Protein AF-A0A843SKP0-F1 (afdb_monomer_lite)

Secondary structure (DSSP, 8-state):
---PPPPPP------HHHHHHHHHHHHHHHHHHHHHHHHHHHHHTT----HHHHHHHHHHHHHHHHHTHHHHHHHHHHS---TT-HHHHHHHHHHHHHHHHHHHHHHHHHHHHHT-

Sequence (116 aa):
MATERPGAPTAVHSSSWSLWSAVAGVVVTLSLIDAGQTHLGRAIQGRGISLGDALLVGFSLWLPLGGLVWPTLWLVRRVRFDRNRWQALAIHVFAAACFACILLLSASILRVGVGL

Radius of gyration: 21.38 Å; chains: 1; bounding box: 78×23×47 Å

Structure (mmCIF, N/CA/C/O backbone):
data_AF-A0A843SKP0-F1
#
_entry.id   AF-A0A843SKP0-F1
#
loop_
_atom_site.group_PDB
_atom_site.id
_atom_site.type_symbol
_atom_site.label_atom_id
_atom_site.label_alt_id
_atom_site.label_comp_id
_atom_site.label_asym_id
_atom_site.label_entity_id
_atom_site.label_seq_id
_atom_site.pdbx_PDB_ins_code
_atom_site.Cartn_x
_atom_site.Cartn_y
_atom_site.Cartn_z
_atom_site.occupancy
_atom_site.B_iso_or_equiv
_atom_site.auth_seq_id
_atom_site.auth_comp_id
_atom_site.auth_asym_id
_atom_site.auth_atom_id
_atom_site.pdbx_PDB_model_num
ATOM 1 N N . MET A 1 1 ? -56.967 2.223 20.549 1.00 62.47 1 MET A N 1
ATOM 2 C CA . MET A 1 1 ? -55.866 3.010 19.952 1.00 62.47 1 MET A CA 1
ATOM 3 C C . MET A 1 1 ? -54.597 2.181 20.066 1.00 62.47 1 MET A C 1
ATOM 5 O O . MET A 1 1 ? -54.090 2.032 21.169 1.00 62.47 1 MET A O 1
ATOM 9 N N . ALA A 1 2 ? -54.173 1.540 18.975 1.00 55.59 2 ALA A N 1
ATOM 10 C CA . ALA A 1 2 ? -52.966 0.716 18.928 1.00 55.59 2 ALA A CA 1
ATOM 11 C C . ALA A 1 2 ? -51.791 1.584 18.461 1.00 55.59 2 ALA A C 1
ATOM 13 O O . ALA A 1 2 ? -51.889 2.259 17.441 1.00 55.59 2 ALA A O 1
ATOM 14 N N . THR A 1 3 ? -50.716 1.613 19.240 1.00 70.56 3 THR A N 1
ATOM 15 C CA . THR A 1 3 ? -49.488 2.349 18.941 1.00 70.56 3 THR A CA 1
ATOM 16 C C . THR A 1 3 ? -48.578 1.465 18.090 1.00 70.56 3 THR A C 1
ATOM 18 O O . THR A 1 3 ? -47.950 0.534 18.593 1.00 70.56 3 THR A O 1
ATOM 21 N N . GLU A 1 4 ? -48.520 1.727 16.784 1.00 64.31 4 GLU A N 1
ATOM 22 C CA . GLU A 1 4 ? -47.534 1.101 15.900 1.00 64.31 4 GLU A CA 1
ATOM 23 C C . GLU A 1 4 ? -46.123 1.490 16.363 1.00 64.31 4 GLU A C 1
ATOM 25 O O . GLU A 1 4 ? -45.769 2.66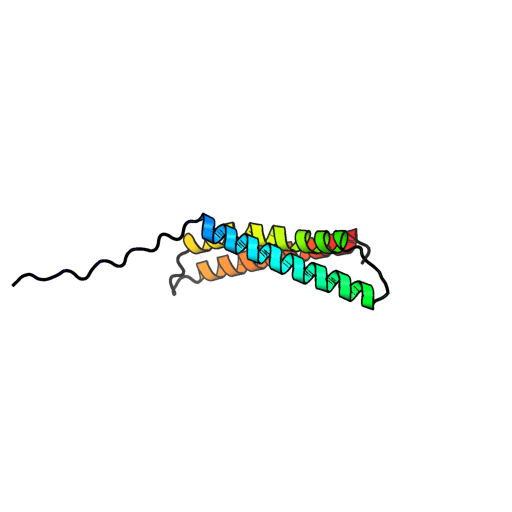9 16.427 1.00 64.31 4 GLU A O 1
ATOM 30 N N . ARG A 1 5 ? -45.310 0.496 16.741 1.00 71.81 5 ARG A N 1
ATOM 31 C CA . ARG A 1 5 ? -43.892 0.721 17.031 1.00 71.81 5 ARG A CA 1
ATOM 32 C C . ARG A 1 5 ? -43.160 0.934 15.701 1.00 71.81 5 ARG A C 1
ATOM 34 O O . ARG A 1 5 ? -43.232 0.043 14.855 1.00 71.81 5 ARG A O 1
ATOM 41 N N . PRO A 1 6 ? -42.441 2.055 15.512 1.00 69.94 6 PRO A N 1
ATOM 42 C CA . PRO A 1 6 ? -41.667 2.290 14.300 1.00 69.94 6 PRO A CA 1
ATOM 43 C C . PRO A 1 6 ? -40.659 1.154 14.097 1.00 69.94 6 PRO A C 1
ATOM 45 O O . PRO A 1 6 ? -39.951 0.765 15.031 1.00 69.94 6 PRO A O 1
ATOM 48 N N . GLY A 1 7 ? -40.655 0.599 12.882 1.00 70.06 7 GLY A N 1
ATOM 49 C CA . GLY A 1 7 ? -39.834 -0.541 12.489 1.00 70.06 7 GLY A CA 1
ATOM 50 C C . GLY A 1 7 ? -38.370 -0.313 12.845 1.00 70.06 7 GLY A C 1
ATOM 51 O O . GLY A 1 7 ? -37.772 0.691 12.456 1.00 70.06 7 GLY A O 1
ATOM 52 N N . ALA A 1 8 ? -37.807 -1.238 13.622 1.00 71.00 8 ALA A N 1
ATOM 53 C CA . ALA A 1 8 ? -36.405 -1.192 13.994 1.00 71.00 8 ALA A CA 1
ATOM 54 C C . ALA A 1 8 ? -35.548 -1.177 12.715 1.00 71.00 8 ALA A C 1
ATOM 56 O O . ALA A 1 8 ? -35.790 -2.002 11.828 1.00 71.00 8 ALA A O 1
ATOM 57 N N . PRO A 1 9 ? -34.566 -0.264 12.596 1.00 67.25 9 PRO A N 1
ATOM 58 C CA . PRO A 1 9 ? -33.688 -0.230 11.438 1.00 67.25 9 PRO A CA 1
ATOM 59 C C . PRO A 1 9 ? -33.015 -1.594 11.309 1.00 67.25 9 PRO A C 1
ATOM 61 O O . PRO A 1 9 ? -32.341 -2.058 12.231 1.00 67.25 9 PRO A O 1
ATOM 64 N N . THR A 1 10 ? -33.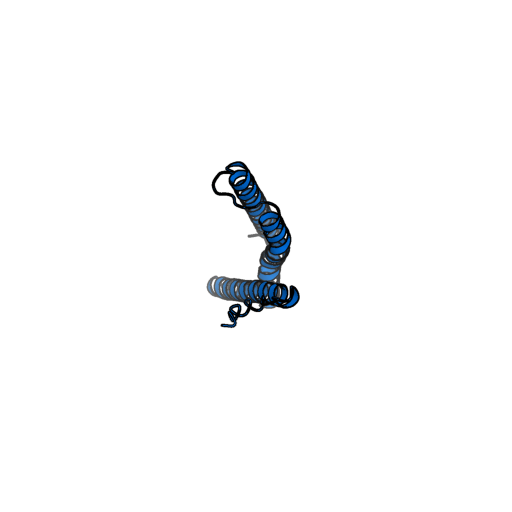231 -2.253 10.172 1.00 65.19 10 THR A N 1
ATOM 65 C CA . THR A 1 10 ? -32.560 -3.505 9.834 1.00 65.19 10 THR A CA 1
ATOM 66 C C . THR A 1 10 ? -31.067 -3.228 9.823 1.00 65.19 10 THR A C 1
ATOM 68 O O . THR A 1 10 ? -30.562 -2.554 8.923 1.00 65.19 10 THR A O 1
ATOM 71 N N . ALA A 1 11 ? -30.369 -3.686 10.861 1.00 59.03 11 ALA A N 1
ATOM 72 C CA . ALA A 1 11 ? -28.928 -3.566 10.946 1.00 59.03 11 ALA A CA 1
ATOM 73 C C . ALA A 1 11 ? -28.331 -4.248 9.711 1.00 59.03 11 ALA A C 1
ATOM 75 O O . ALA A 1 11 ? -28.433 -5.465 9.549 1.00 59.03 11 ALA A O 1
ATOM 76 N N . VAL A 1 12 ? -27.753 -3.454 8.809 1.00 62.25 12 VAL A N 1
ATOM 77 C CA . VAL A 1 12 ? -27.034 -3.972 7.649 1.00 62.25 12 VAL A CA 1
ATOM 78 C C . VAL A 1 12 ? -25.809 -4.692 8.196 1.00 62.25 12 VAL A C 1
ATOM 80 O O . VAL A 1 12 ? -24.814 -4.071 8.569 1.00 62.25 12 VAL A O 1
ATOM 83 N N . HIS A 1 13 ? -25.897 -6.015 8.303 1.00 59.47 13 HIS A N 1
ATOM 84 C CA . HIS A 1 13 ? -24.755 -6.859 8.609 1.00 59.47 13 HIS A CA 1
ATOM 85 C C . HIS A 1 13 ? -23.792 -6.796 7.422 1.00 59.47 13 HIS A C 1
ATOM 87 O O . HIS A 1 13 ? -23.882 -7.596 6.493 1.00 59.47 13 HIS A O 1
ATOM 93 N N . SER A 1 14 ? -22.865 -5.831 7.425 1.00 64.44 14 SER A N 1
ATOM 94 C CA . SER A 1 14 ? -21.753 -5.862 6.479 1.00 64.44 14 SER A CA 1
ATOM 95 C C . SER A 1 14 ? -20.950 -7.126 6.773 1.00 64.44 14 SER A C 1
ATOM 97 O O . SER A 1 14 ? -20.370 -7.253 7.858 1.00 64.44 14 SER A O 1
ATOM 99 N N . SER A 1 15 ? -20.941 -8.080 5.844 1.00 79.69 15 SER A N 1
ATOM 100 C CA . SER A 1 15 ? -20.138 -9.284 6.017 1.00 79.69 15 SER A CA 1
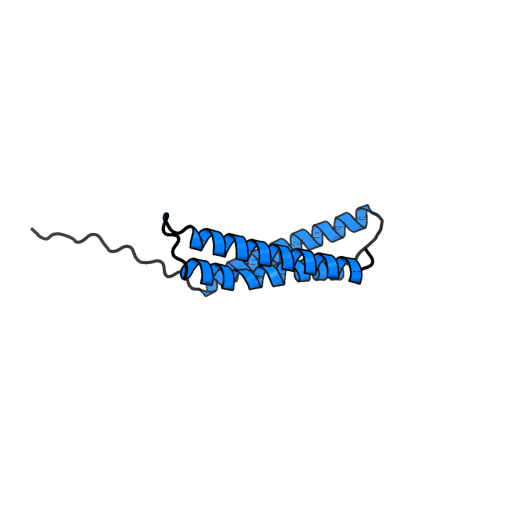ATOM 101 C C . SER A 1 15 ? -18.668 -8.871 6.096 1.00 79.69 15 SER A C 1
ATOM 103 O O . SER A 1 15 ? -18.192 -8.060 5.298 1.00 79.69 15 SER A O 1
ATOM 105 N N . SER A 1 16 ? -17.928 -9.417 7.063 1.00 78.88 16 SER A N 1
ATOM 106 C CA . SER A 1 16 ? -16.484 -9.169 7.190 1.00 78.88 16 SER A CA 1
ATOM 107 C C . SER A 1 16 ? -15.748 -9.432 5.871 1.00 78.88 16 SER A C 1
ATOM 109 O O . SER A 1 16 ? -14.756 -8.775 5.579 1.00 78.88 16 SER A O 1
ATOM 111 N N . TRP A 1 17 ? -16.275 -10.342 5.046 1.00 79.38 17 TRP A N 1
ATOM 112 C CA . TRP A 1 17 ? -15.770 -10.647 3.712 1.00 79.38 17 TRP A CA 1
ATOM 113 C C . TRP A 1 17 ? -15.780 -9.439 2.766 1.00 79.38 17 TRP A C 1
ATOM 115 O O . TRP A 1 17 ? -14.778 -9.181 2.108 1.00 79.38 17 TRP A O 1
ATOM 125 N N . SER A 1 18 ? -16.862 -8.650 2.757 1.00 83.94 18 SER A N 1
ATOM 126 C CA . SER A 1 18 ? -16.973 -7.450 1.916 1.00 83.94 18 SER A CA 1
ATOM 127 C C . SER A 1 18 ? -15.952 -6.374 2.289 1.00 83.94 18 SER A C 1
ATOM 129 O O . SER A 1 18 ? -15.461 -5.653 1.420 1.00 83.94 18 SER A O 1
ATOM 131 N N . LEU A 1 19 ? -15.631 -6.249 3.581 1.00 81.38 19 LEU A N 1
ATOM 132 C CA . LEU A 1 19 ? -14.608 -5.317 4.051 1.00 81.38 19 LEU A CA 1
ATOM 133 C C . LEU A 1 19 ? -13.222 -5.760 3.578 1.00 81.38 19 LEU A C 1
ATOM 135 O O . LEU A 1 19 ? -12.450 -4.952 3.070 1.00 81.38 19 LEU A O 1
ATOM 139 N N . TRP A 1 20 ? -12.919 -7.051 3.703 1.00 81.19 20 TRP A N 1
ATOM 140 C CA . TRP A 1 20 ? -11.634 -7.600 3.281 1.00 81.19 20 TRP A CA 1
ATOM 141 C C . TRP A 1 20 ? -11.422 -7.534 1.772 1.00 81.19 20 TRP A C 1
ATOM 143 O O . TRP A 1 20 ? -10.326 -7.185 1.340 1.00 81.19 20 TRP A O 1
ATOM 153 N N . SER A 1 21 ? -12.460 -7.779 0.966 1.00 83.88 21 SER A N 1
ATOM 154 C CA . SER A 1 21 ? -12.375 -7.598 -0.486 1.00 83.88 21 SER A CA 1
ATOM 155 C C . SER A 1 21 ? -12.130 -6.140 -0.870 1.00 83.88 21 SER A C 1
ATOM 157 O O . SER A 1 21 ? -11.363 -5.878 -1.792 1.00 83.88 21 SER A O 1
ATOM 159 N N . ALA A 1 22 ? -12.724 -5.186 -0.143 1.00 80.25 22 ALA A N 1
ATOM 160 C CA . ALA A 1 22 ? -12.473 -3.765 -0.369 1.00 80.25 22 ALA A CA 1
ATOM 161 C C . ALA A 1 22 ? -11.021 -3.391 -0.037 1.00 80.25 22 ALA A C 1
ATOM 163 O O . ALA A 1 22 ? -10.356 -2.741 -0.840 1.00 80.25 22 ALA A O 1
ATOM 164 N N . VAL A 1 23 ? -10.500 -3.855 1.104 1.00 83.88 23 VAL A N 1
ATOM 165 C CA . VAL A 1 23 ? -9.100 -3.626 1.499 1.00 83.88 23 VAL A CA 1
ATOM 166 C C . VAL A 1 23 ? -8.138 -4.232 0.479 1.00 83.88 23 VAL A C 1
ATOM 168 O O . VAL A 1 23 ? -7.232 -3.544 0.016 1.00 83.88 23 VAL A O 1
ATOM 171 N N . ALA A 1 24 ? -8.357 -5.488 0.081 1.00 84.12 24 ALA A N 1
ATOM 172 C CA . ALA A 1 24 ? -7.538 -6.150 -0.929 1.00 84.12 24 ALA A CA 1
ATOM 173 C C . ALA A 1 24 ? -7.576 -5.400 -2.270 1.00 84.12 24 ALA A C 1
ATOM 175 O O . ALA A 1 24 ? -6.529 -5.154 -2.864 1.00 84.12 24 ALA A O 1
ATOM 176 N N . GLY A 1 25 ? -8.762 -4.970 -2.712 1.00 85.94 25 GLY A N 1
ATOM 177 C CA . GLY 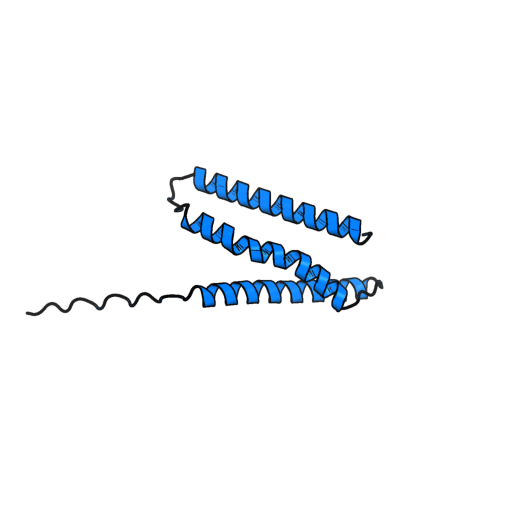A 1 25 ? -8.928 -4.185 -3.934 1.00 85.94 25 GLY A CA 1
ATOM 178 C C . GLY A 1 25 ? -8.156 -2.866 -3.900 1.00 85.94 25 GLY A C 1
ATOM 179 O O . GLY A 1 25 ? -7.468 -2.534 -4.865 1.00 85.94 25 GLY A O 1
ATOM 180 N N . VAL A 1 26 ? -8.203 -2.141 -2.778 1.00 83.69 26 VAL A N 1
ATOM 181 C CA . VAL A 1 26 ? -7.444 -0.894 -2.593 1.00 83.69 26 VAL A CA 1
ATOM 182 C C . VAL A 1 26 ? -5.941 -1.156 -2.645 1.00 83.69 26 VAL A C 1
ATOM 184 O O . VAL A 1 26 ? -5.236 -0.483 -3.392 1.00 83.69 26 VAL A O 1
ATOM 187 N N . VAL A 1 27 ? -5.450 -2.157 -1.911 1.00 85.31 27 VAL A N 1
ATOM 188 C CA . VAL A 1 27 ? -4.021 -2.512 -1.880 1.00 85.31 27 VAL A CA 1
ATOM 189 C C . VAL A 1 27 ? -3.516 -2.877 -3.274 1.00 85.31 27 VAL A C 1
ATOM 191 O O . VAL A 1 27 ? -2.485 -2.365 -3.705 1.00 85.31 27 VAL A O 1
ATOM 194 N N . VAL A 1 28 ? -4.254 -3.710 -4.012 1.00 86.44 28 VAL A N 1
ATOM 195 C CA . VAL A 1 28 ? -3.887 -4.106 -5.380 1.00 86.44 28 VAL A CA 1
ATOM 196 C C . VAL A 1 28 ? -3.891 -2.901 -6.318 1.00 86.44 28 VAL A C 1
ATOM 198 O O . VAL A 1 28 ? -2.948 -2.723 -7.083 1.00 86.44 28 VAL A O 1
ATOM 201 N N . THR A 1 29 ? -4.909 -2.043 -6.236 1.00 86.88 29 THR A N 1
ATOM 202 C CA . THR A 1 29 ? -5.014 -0.852 -7.092 1.00 86.88 29 THR A CA 1
ATOM 203 C C . THR A 1 29 ? -3.849 0.108 -6.856 1.00 86.88 29 THR A C 1
ATOM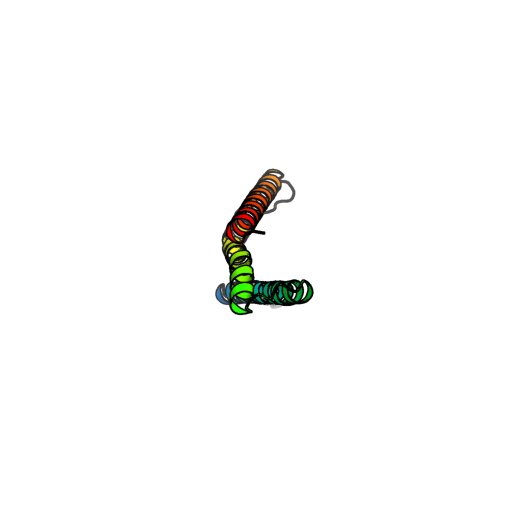 205 O O . THR A 1 29 ? -3.223 0.558 -7.812 1.00 86.88 29 THR A O 1
ATOM 208 N N . LEU A 1 30 ? -3.512 0.379 -5.592 1.00 84.94 30 LEU A N 1
ATOM 209 C CA . LEU A 1 30 ? -2.371 1.226 -5.240 1.00 84.94 30 LEU A CA 1
ATOM 210 C C . LEU A 1 30 ? -1.044 0.602 -5.689 1.00 84.94 30 LEU A C 1
ATOM 212 O O . LEU A 1 30 ? -0.211 1.308 -6.251 1.00 84.94 30 LEU A O 1
ATOM 216 N N . SER A 1 31 ? -0.894 -0.720 -5.549 1.00 84.56 31 SER A N 1
ATOM 217 C CA . SER A 1 31 ? 0.282 -1.453 -6.045 1.00 84.56 31 SER A CA 1
ATOM 218 C C . SER A 1 31 ? 0.467 -1.299 -7.554 1.00 84.56 31 SER A C 1
ATOM 220 O O . SER A 1 31 ? 1.582 -1.079 -8.019 1.00 84.56 31 SER A O 1
ATOM 222 N N . LEU A 1 32 ? -0.622 -1.397 -8.324 1.00 89.38 32 LEU A N 1
ATOM 223 C CA . LEU A 1 32 ? -0.594 -1.255 -9.781 1.00 89.38 32 LEU A CA 1
ATOM 224 C C . LEU A 1 32 ? -0.261 0.175 -10.216 1.00 89.38 32 LEU A C 1
ATOM 226 O O . LEU A 1 32 ? 0.532 0.357 -11.140 1.00 89.38 32 LEU A O 1
ATOM 230 N N . ILE A 1 33 ? -0.844 1.181 -9.555 1.00 89.31 33 ILE A N 1
ATOM 231 C CA . ILE A 1 33 ? -0.555 2.595 -9.834 1.00 89.31 33 ILE A CA 1
ATOM 232 C C . ILE A 1 33 ? 0.928 2.883 -9.584 1.00 89.31 33 ILE A C 1
ATOM 234 O O . ILE A 1 33 ? 1.598 3.441 -10.451 1.00 89.31 33 ILE A O 1
ATOM 238 N N . ASP A 1 34 ? 1.446 2.457 -8.434 1.00 90.00 34 ASP A N 1
ATOM 239 C CA . ASP A 1 34 ? 2.832 2.684 -8.026 1.00 90.00 34 ASP A CA 1
ATOM 240 C C . ASP A 1 34 ? 3.838 1.959 -8.939 1.00 90.00 34 ASP A C 1
ATOM 242 O O . ASP A 1 34 ? 4.822 2.542 -9.404 1.00 90.00 34 ASP A O 1
ATOM 246 N N . ALA A 1 35 ? 3.543 0.709 -9.309 1.00 90.56 35 ALA A N 1
ATOM 247 C CA . ALA A 1 35 ? 4.323 -0.038 -10.292 1.00 90.56 35 ALA A CA 1
ATOM 248 C C . ALA A 1 35 ? 4.329 0.648 -11.667 1.00 90.56 35 ALA A C 1
ATOM 250 O O . ALA A 1 35 ? 5.380 0.762 -12.300 1.00 90.56 35 ALA A O 1
ATOM 251 N N . GLY A 1 36 ? 3.174 1.148 -12.121 1.00 91.44 36 GLY A N 1
ATOM 252 C CA . GLY A 1 36 ? 3.054 1.891 -13.375 1.00 91.44 36 GLY A CA 1
ATOM 253 C C . GLY A 1 36 ? 3.875 3.182 -13.367 1.00 91.44 36 GLY A C 1
ATOM 254 O O . GLY A 1 36 ? 4.627 3.442 -14.308 1.00 91.44 36 GLY A O 1
ATOM 255 N N . GLN A 1 37 ? 3.796 3.958 -12.283 1.00 91.69 37 GLN A N 1
ATOM 256 C CA . GLN A 1 37 ? 4.598 5.170 -12.096 1.00 91.69 37 GLN A CA 1
ATOM 257 C C . GLN A 1 37 ? 6.097 4.860 -12.066 1.00 91.69 37 GLN A C 1
ATOM 259 O O . GLN A 1 37 ? 6.880 5.554 -12.715 1.00 91.69 37 GLN A O 1
ATOM 264 N N . THR A 1 38 ? 6.494 3.790 -11.377 1.00 90.25 38 THR A N 1
ATOM 265 C CA . THR A 1 38 ? 7.888 3.336 -11.308 1.00 90.25 38 THR A CA 1
ATOM 266 C C . THR A 1 38 ? 8.405 2.922 -12.682 1.00 90.25 38 THR A C 1
ATOM 268 O O . THR A 1 38 ? 9.479 3.363 -13.089 1.00 90.25 38 THR A O 1
ATOM 271 N N . HIS A 1 39 ? 7.639 2.118 -13.424 1.00 93.31 39 HIS A N 1
ATOM 272 C CA . HIS A 1 39 ? 8.017 1.659 -14.758 1.00 93.31 39 HIS A CA 1
ATOM 273 C C . HIS A 1 39 ? 8.190 2.832 -15.734 1.00 93.31 39 HIS A C 1
ATOM 275 O O . HIS A 1 39 ? 9.234 2.953 -16.380 1.00 93.31 39 HIS A O 1
ATOM 281 N N . LEU A 1 40 ? 7.214 3.746 -15.783 1.00 93.00 40 LEU A N 1
ATOM 282 C CA . LEU A 1 40 ? 7.268 4.929 -16.646 1.00 93.00 40 LEU A CA 1
ATOM 283 C C . LEU A 1 40 ? 8.381 5.900 -16.231 1.00 93.00 40 LEU A C 1
ATOM 285 O O . LEU A 1 40 ? 9.140 6.364 -17.079 1.00 93.00 40 LEU A O 1
ATOM 289 N N . GLY A 1 41 ? 8.530 6.177 -14.933 1.00 91.62 41 GLY A N 1
ATOM 290 C CA . GLY A 1 41 ? 9.561 7.082 -14.421 1.00 91.62 41 GLY A CA 1
ATOM 291 C C . GLY A 1 41 ? 10.978 6.594 -14.730 1.00 91.62 41 GLY A C 1
ATOM 292 O O . GLY A 1 41 ? 11.847 7.380 -15.103 1.00 91.62 41 GLY A O 1
ATOM 293 N N . ARG A 1 42 ? 11.200 5.281 -14.647 1.00 91.19 42 ARG A N 1
ATOM 294 C CA . ARG A 1 42 ? 12.466 4.627 -14.998 1.00 91.19 42 ARG A CA 1
ATOM 295 C C . ARG A 1 42 ? 12.746 4.657 -16.502 1.00 91.19 42 ARG A C 1
ATOM 297 O O . ARG A 1 42 ? 13.867 4.980 -16.900 1.00 91.19 42 ARG A O 1
ATOM 304 N N . ALA A 1 43 ? 11.725 4.426 -17.327 1.00 92.31 43 ALA A N 1
ATOM 305 C CA . ALA A 1 43 ? 11.832 4.552 -18.780 1.00 92.31 43 ALA A CA 1
ATOM 306 C C . ALA A 1 43 ? 12.235 5.976 -19.209 1.00 92.31 43 ALA A C 1
ATOM 308 O O . ALA A 1 43 ? 13.141 6.133 -20.025 1.00 92.31 43 ALA A O 1
ATOM 309 N N . ILE A 1 44 ? 11.643 7.011 -18.599 1.00 94.56 44 ILE A N 1
ATOM 310 C CA . ILE A 1 44 ? 11.980 8.423 -18.867 1.00 94.56 44 ILE A CA 1
ATOM 311 C C . ILE A 1 44 ? 13.440 8.742 -18.500 1.00 94.56 44 ILE A C 1
ATOM 313 O O . ILE A 1 44 ? 14.086 9.548 -19.163 1.00 94.56 44 ILE A O 1
ATOM 317 N N . GLN A 1 45 ? 13.995 8.084 -17.480 1.00 94.50 45 GLN A N 1
ATOM 318 C CA . GLN A 1 45 ? 15.393 8.247 -17.055 1.00 94.50 45 GLN A CA 1
ATOM 319 C C . GLN A 1 45 ? 16.400 7.452 -17.908 1.00 94.50 45 GLN A C 1
ATOM 321 O O . GLN A 1 45 ? 17.584 7.407 -17.570 1.00 94.50 45 GLN A O 1
ATOM 326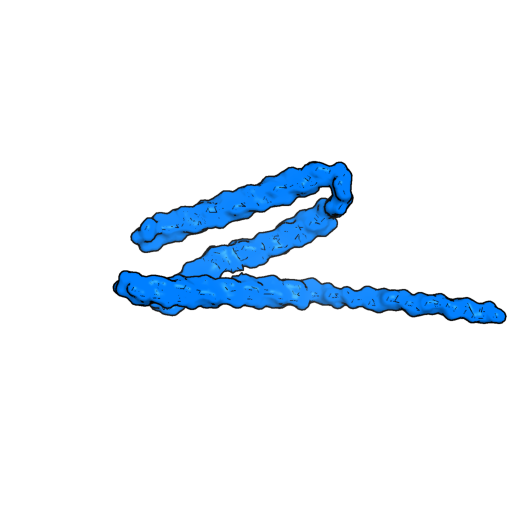 N N . GLY A 1 46 ? 15.953 6.770 -18.968 1.00 95.25 46 GLY A N 1
ATOM 327 C CA . GLY A 1 46 ? 16.800 5.895 -19.784 1.00 95.25 46 GLY A CA 1
ATOM 328 C C . GLY A 1 46 ? 17.249 4.617 -19.064 1.00 95.25 46 GLY A C 1
ATOM 329 O O . GLY A 1 46 ? 18.132 3.912 -19.548 1.00 95.25 46 GLY A O 1
ATOM 330 N N . ARG A 1 47 ? 16.657 4.300 -17.905 1.00 90.69 47 ARG A N 1
ATOM 331 C CA . ARG A 1 47 ? 16.946 3.095 -17.118 1.00 90.69 47 ARG A CA 1
ATOM 332 C C . ARG A 1 47 ? 15.741 2.171 -17.194 1.00 90.69 47 ARG A C 1
ATOM 334 O O . ARG A 1 47 ? 14.885 2.227 -16.325 1.00 90.69 47 ARG A O 1
ATOM 341 N N . GLY A 1 48 ? 15.643 1.351 -18.236 1.00 90.25 48 GLY A N 1
ATOM 342 C CA . GLY A 1 48 ? 14.531 0.406 -18.372 1.00 90.25 48 GLY A CA 1
ATOM 343 C C . GLY A 1 48 ? 14.435 -0.545 -17.173 1.00 90.25 48 GLY A C 1
ATOM 344 O O . GLY A 1 48 ? 15.442 -1.094 -16.733 1.00 90.25 48 GLY A O 1
ATOM 345 N N . ILE A 1 49 ? 13.224 -0.742 -16.655 1.00 93.00 49 ILE A N 1
ATOM 346 C CA . ILE A 1 49 ? 12.892 -1.774 -15.665 1.00 93.00 49 ILE A CA 1
ATOM 347 C C . ILE A 1 49 ? 11.806 -2.662 -16.265 1.00 93.00 49 ILE A C 1
ATOM 349 O O . ILE A 1 49 ? 10.904 -2.151 -16.934 1.00 93.00 49 ILE A O 1
ATOM 353 N N . SER A 1 50 ? 11.872 -3.978 -16.059 1.00 95.25 50 SER A N 1
ATOM 354 C CA . SER A 1 50 ? 10.792 -4.851 -16.518 1.00 95.25 50 SER A CA 1
ATOM 355 C C . SER A 1 50 ? 9.497 -4.521 -15.761 1.00 95.25 50 SER A C 1
ATOM 357 O O . SER A 1 50 ? 9.526 -4.101 -14.601 1.00 95.25 50 SER A O 1
ATOM 359 N N . LEU A 1 51 ? 8.338 -4.690 -16.404 1.00 91.50 51 LEU A N 1
ATOM 360 C CA . LEU A 1 51 ? 7.052 -4.478 -15.729 1.00 91.50 51 LEU A CA 1
ATOM 361 C C . LEU A 1 51 ? 6.888 -5.433 -14.534 1.00 91.50 51 LEU A C 1
ATOM 363 O O . LEU A 1 51 ? 6.333 -5.041 -13.514 1.00 91.50 51 LEU A O 1
ATOM 367 N N . GLY A 1 52 ? 7.413 -6.660 -14.643 1.00 92.50 52 GLY A N 1
ATOM 368 C CA . GLY A 1 52 ? 7.410 -7.641 -13.558 1.00 92.50 52 GLY A CA 1
ATOM 369 C C . GLY A 1 52 ? 8.166 -7.152 -12.322 1.00 92.50 52 GLY A C 1
ATOM 370 O O . GLY A 1 52 ? 7.625 -7.214 -11.222 1.00 92.50 52 GLY A O 1
ATOM 371 N N . ASP A 1 53 ? 9.361 -6.586 -12.502 1.00 92.06 53 ASP A N 1
ATOM 372 C CA . ASP A 1 53 ? 10.149 -6.040 -11.390 1.00 92.06 53 ASP A CA 1
ATOM 373 C C . ASP A 1 53 ? 9.479 -4.807 -10.778 1.00 92.06 53 ASP A C 1
ATOM 375 O O . ASP A 1 53 ? 9.438 -4.663 -9.559 1.00 92.06 53 ASP A O 1
ATOM 379 N N . ALA A 1 54 ? 8.897 -3.932 -11.606 1.00 90.75 54 ALA A N 1
ATOM 380 C CA . ALA A 1 54 ? 8.153 -2.771 -11.120 1.00 90.75 54 ALA A CA 1
ATOM 381 C C . ALA A 1 54 ? 6.911 -3.181 -10.305 1.00 90.75 54 ALA A C 1
ATOM 383 O O . ALA A 1 54 ? 6.640 -2.591 -9.259 1.00 90.75 54 ALA A O 1
ATOM 384 N N . LEU A 1 55 ? 6.191 -4.222 -10.743 1.00 90.56 55 LEU A N 1
ATOM 385 C CA . LEU A 1 55 ? 5.090 -4.818 -9.982 1.00 90.56 55 LEU A CA 1
ATOM 386 C C . LEU A 1 55 ? 5.583 -5.400 -8.662 1.00 90.56 55 LEU A C 1
ATOM 388 O O . LEU A 1 55 ? 4.954 -5.179 -7.633 1.00 90.56 55 LEU A O 1
ATOM 392 N N . LEU A 1 56 ? 6.710 -6.111 -8.672 1.00 90.19 56 LEU A N 1
ATOM 393 C CA . LEU A 1 56 ? 7.280 -6.718 -7.474 1.00 90.19 56 LEU A CA 1
ATOM 394 C C . LEU A 1 56 ? 7.689 -5.650 -6.448 1.00 90.19 56 LEU A C 1
ATOM 396 O O . LEU A 1 56 ? 7.382 -5.796 -5.265 1.00 90.19 56 LEU A O 1
ATOM 400 N N . VAL A 1 57 ? 8.275 -4.539 -6.906 1.00 86.62 57 VAL A N 1
ATOM 401 C CA . VAL A 1 57 ? 8.566 -3.358 -6.079 1.00 86.62 57 VAL A CA 1
ATOM 402 C C . VAL A 1 57 ? 7.280 -2.776 -5.489 1.00 86.62 57 VAL A C 1
ATOM 404 O O . VAL A 1 57 ? 7.188 -2.659 -4.267 1.00 86.62 57 VAL A O 1
ATOM 407 N N . GLY A 1 58 ? 6.265 -2.496 -6.313 1.00 85.00 58 GLY A N 1
ATOM 408 C CA . GLY A 1 58 ? 4.984 -1.964 -5.836 1.00 85.00 58 GLY A CA 1
ATOM 409 C C . GLY A 1 58 ? 4.323 -2.890 -4.809 1.00 85.00 58 GLY A C 1
ATOM 410 O O . GLY A 1 58 ? 4.041 -2.492 -3.680 1.00 85.00 58 GLY A O 1
ATOM 411 N N . PHE A 1 59 ? 4.152 -4.172 -5.135 1.00 85.75 59 PHE A N 1
ATOM 412 C CA . PHE A 1 59 ? 3.558 -5.143 -4.215 1.00 85.75 59 PHE A CA 1
ATOM 413 C C . PHE A 1 59 ? 4.343 -5.279 -2.908 1.00 85.75 59 PHE A C 1
ATOM 415 O O . PHE A 1 59 ? 3.724 -5.365 -1.849 1.00 85.75 59 PHE A O 1
ATOM 422 N N . SER A 1 60 ? 5.680 -5.254 -2.952 1.00 82.75 60 SER A N 1
ATOM 423 C CA . SER A 1 60 ? 6.514 -5.360 -1.747 1.00 82.75 60 SER A CA 1
ATOM 424 C C . SER A 1 60 ? 6.293 -4.216 -0.752 1.00 82.75 60 SER A C 1
ATOM 426 O O . SER A 1 60 ? 6.445 -4.421 0.451 1.00 82.75 60 SER A O 1
ATOM 428 N N . LEU A 1 61 ? 5.874 -3.040 -1.232 1.00 81.75 61 LEU A N 1
ATOM 429 C CA . LEU A 1 61 ? 5.561 -1.880 -0.401 1.00 81.75 61 LEU A CA 1
ATOM 430 C C . LEU A 1 61 ? 4.130 -1.935 0.155 1.00 81.75 61 LEU A C 1
ATOM 432 O O . LEU A 1 61 ? 3.900 -1.688 1.342 1.00 81.75 61 LEU A O 1
ATOM 436 N N . TRP A 1 62 ? 3.158 -2.271 -0.695 1.00 83.19 62 TRP A N 1
ATOM 437 C CA . TRP A 1 62 ? 1.735 -2.153 -0.367 1.00 83.19 62 TRP A CA 1
ATOM 438 C C . TRP A 1 62 ? 1.148 -3.376 0.348 1.00 83.19 62 TRP A C 1
ATOM 440 O O . TRP A 1 62 ? 0.221 -3.217 1.142 1.00 83.19 62 TRP A O 1
ATOM 450 N N . LEU A 1 63 ? 1.682 -4.586 0.137 1.00 81.44 63 LEU A N 1
ATOM 451 C CA . LEU A 1 63 ? 1.238 -5.790 0.860 1.00 81.44 63 LEU A CA 1
ATOM 452 C C . LEU A 1 63 ? 1.429 -5.675 2.379 1.00 81.44 63 LEU A C 1
ATOM 454 O O . LEU A 1 63 ? 0.465 -5.941 3.105 1.00 81.44 63 LEU A O 1
ATOM 458 N N . PRO A 1 64 ? 2.607 -5.248 2.886 1.00 81.06 64 PRO A N 1
ATOM 459 C CA . PRO A 1 64 ? 2.787 -4.992 4.308 1.00 81.06 64 PRO A CA 1
ATOM 460 C C . PRO A 1 64 ? 1.757 -3.992 4.829 1.00 81.06 64 PRO A C 1
ATOM 462 O O . PRO A 1 64 ? 1.084 -4.282 5.811 1.00 81.06 64 PRO A O 1
ATOM 465 N N . LEU A 1 65 ? 1.552 -2.868 4.131 1.00 76.00 65 LEU A N 1
ATOM 466 C CA . LEU A 1 65 ? 0.565 -1.849 4.507 1.00 76.00 65 LEU A CA 1
ATOM 467 C C . LEU A 1 65 ? -0.866 -2.400 4.560 1.00 76.00 65 LEU A C 1
ATOM 469 O O . LEU A 1 65 ? -1.602 -2.117 5.505 1.00 76.00 65 LEU A O 1
ATOM 473 N N . GLY A 1 66 ? -1.248 -3.235 3.593 1.00 79.88 66 GLY A N 1
ATOM 474 C CA . GLY A 1 66 ? -2.531 -3.936 3.588 1.00 79.88 66 GLY A CA 1
ATOM 475 C C . GLY A 1 66 ? -2.713 -4.848 4.800 1.00 79.88 66 GLY A C 1
ATOM 476 O O . GLY A 1 66 ? -3.771 -4.845 5.431 1.00 79.88 66 GLY A O 1
ATOM 477 N N . GLY A 1 67 ? -1.661 -5.575 5.185 1.00 78.31 67 GLY A N 1
ATOM 478 C CA . GLY A 1 67 ? -1.655 -6.414 6.386 1.00 78.31 67 GLY A CA 1
ATOM 479 C C . GLY A 1 67 ? -1.871 -5.625 7.682 1.00 78.31 67 GLY A C 1
ATOM 480 O O . GLY A 1 67 ? -2.441 -6.148 8.640 1.00 78.31 67 GLY A O 1
ATOM 481 N N . LEU A 1 68 ? -1.492 -4.345 7.701 1.00 77.94 68 LEU A N 1
ATOM 482 C CA . LEU A 1 68 ? -1.620 -3.464 8.865 1.00 77.94 68 LEU A CA 1
ATOM 483 C C . LEU A 1 68 ? -3.030 -2.899 9.061 1.00 77.94 68 LEU A C 1
ATOM 485 O O . LEU A 1 68 ? -3.351 -2.384 10.138 1.00 77.94 68 LEU A O 1
ATOM 489 N N . VAL A 1 69 ? -3.911 -3.052 8.073 1.00 78.19 69 VAL A N 1
ATOM 490 C CA . VAL A 1 69 ? -5.306 -2.614 8.180 1.00 78.19 69 VAL A CA 1
ATOM 491 C C . VAL A 1 69 ? -6.029 -3.363 9.301 1.00 78.19 69 VAL A C 1
ATOM 493 O O . VAL A 1 69 ? -6.751 -2.748 10.084 1.00 78.19 69 VAL A O 1
ATOM 496 N N . TRP A 1 70 ? -5.793 -4.668 9.454 1.00 79.31 70 TRP A N 1
ATOM 497 C CA . TRP A 1 70 ? -6.403 -5.455 10.529 1.00 79.31 70 TRP A CA 1
ATOM 498 C C . TRP A 1 70 ? -6.017 -5.010 11.939 1.00 79.31 70 TRP A C 1
ATOM 500 O O . TRP A 1 70 ? -6.932 -4.706 12.708 1.00 79.31 70 TRP A O 1
ATOM 510 N N . PRO A 1 71 ? -4.724 -4.943 12.316 1.00 78.44 71 PRO A N 1
ATOM 511 C CA . PRO A 1 71 ? -4.342 -4.488 13.646 1.00 78.44 71 PRO A CA 1
ATOM 512 C C . PRO A 1 71 ? -4.814 -3.057 13.908 1.00 78.44 71 PRO A C 1
ATOM 514 O O . PRO A 1 71 ? -5.252 -2.771 15.019 1.00 78.44 71 PRO A O 1
ATOM 517 N N . THR A 1 72 ? -4.842 -2.192 12.889 1.00 76.38 72 THR A N 1
ATOM 518 C CA . THR A 1 72 ? -5.387 -0.831 13.013 1.00 76.38 72 THR A CA 1
ATOM 519 C C . THR A 1 72 ? -6.886 -0.850 13.323 1.00 76.38 72 THR A C 1
ATOM 521 O O . THR A 1 72 ? -7.322 -0.249 14.303 1.00 76.38 72 THR A O 1
ATOM 524 N N . LEU A 1 73 ? -7.692 -1.593 12.557 1.00 75.75 73 LEU A N 1
ATOM 525 C CA . LEU A 1 73 ? -9.134 -1.720 12.803 1.00 75.75 73 LEU A CA 1
ATOM 526 C C . LEU A 1 73 ? -9.442 -2.409 14.138 1.00 75.75 73 LEU A C 1
ATOM 528 O O . LEU A 1 73 ? -10.396 -2.041 14.826 1.00 75.75 73 LEU A O 1
ATOM 532 N N . TRP A 1 74 ? -8.641 -3.404 14.520 1.00 80.75 74 TRP A N 1
ATOM 533 C CA . TRP A 1 74 ? -8.741 -4.072 15.813 1.00 80.75 74 TRP A CA 1
ATOM 534 C C . TRP A 1 74 ? -8.480 -3.094 16.963 1.00 80.75 74 TRP A C 1
ATOM 536 O O . TRP A 1 74 ? -9.265 -3.046 17.914 1.00 80.75 74 TRP A O 1
ATOM 546 N N . LEU A 1 75 ? -7.437 -2.269 16.845 1.00 75.50 75 LEU A N 1
ATOM 547 C CA . LEU A 1 75 ? -7.080 -1.257 17.835 1.00 75.50 75 LEU A CA 1
ATOM 548 C C . LEU A 1 75 ? -8.179 -0.198 17.961 1.00 75.50 75 LEU A C 1
ATOM 550 O O . LEU A 1 75 ? -8.625 0.084 19.069 1.00 75.50 75 LEU A O 1
ATOM 554 N N . VAL A 1 76 ? -8.693 0.304 16.835 1.00 73.12 76 VAL A N 1
ATOM 555 C CA . VAL A 1 76 ? -9.801 1.274 16.791 1.00 73.12 76 VAL A CA 1
ATOM 556 C C . VAL A 1 76 ? -11.066 0.715 17.450 1.00 73.12 76 VAL A C 1
ATOM 558 O O . VAL A 1 76 ? -11.751 1.421 18.185 1.00 73.12 76 VAL A O 1
ATOM 561 N N . ARG A 1 77 ? -11.385 -0.569 17.237 1.00 74.06 77 ARG A N 1
ATOM 562 C CA . ARG A 1 77 ? -12.550 -1.210 17.875 1.00 74.06 77 ARG A CA 1
ATOM 563 C C . ARG A 1 77 ? -12.378 -1.392 19.382 1.00 74.06 77 ARG A C 1
ATOM 565 O O . ARG A 1 77 ? -13.364 -1.328 20.114 1.00 74.06 77 ARG A O 1
ATOM 572 N N . ARG A 1 78 ? -11.156 -1.659 19.848 1.00 75.19 78 ARG A N 1
ATOM 573 C CA . ARG A 1 78 ? -10.850 -1.863 21.275 1.00 75.19 78 ARG A CA 1
ATOM 574 C C . ARG A 1 78 ? -10.744 -0.550 22.037 1.00 75.19 78 ARG A C 1
ATOM 576 O O . ARG A 1 78 ? -11.179 -0.468 23.184 1.00 75.19 78 ARG A O 1
ATOM 583 N N . VAL A 1 79 ? -10.193 0.471 21.400 1.00 70.44 79 VAL A N 1
ATOM 584 C CA . VAL A 1 79 ? -9.983 1.786 21.987 1.00 70.44 79 VAL A CA 1
ATOM 585 C C . VAL A 1 79 ? -11.125 2.683 21.525 1.00 70.44 79 VAL A C 1
ATOM 587 O O . VAL A 1 79 ? -11.019 3.382 20.523 1.00 70.44 79 VAL A O 1
ATOM 590 N N . ARG A 1 80 ? -12.252 2.654 22.251 1.00 61.69 80 ARG A N 1
ATOM 591 C CA . ARG A 1 80 ? -13.332 3.626 22.036 1.00 61.69 80 ARG A CA 1
ATOM 592 C C . ARG A 1 80 ? -12.735 5.034 22.104 1.00 61.69 80 ARG A C 1
ATOM 594 O O . ARG A 1 80 ? -12.205 5.423 23.145 1.00 61.69 80 ARG A O 1
ATOM 601 N N . PHE A 1 81 ? -12.830 5.776 21.002 1.00 55.41 81 PHE A N 1
ATOM 602 C CA . PHE A 1 81 ? -12.511 7.201 20.928 1.00 55.41 81 PHE A CA 1
ATOM 603 C C . PHE A 1 81 ? -13.549 8.001 21.725 1.00 55.41 81 PHE A C 1
ATOM 605 O O . PHE A 1 81 ? -14.366 8.731 21.172 1.00 55.41 81 PHE A O 1
ATOM 612 N N . ASP A 1 82 ? -13.550 7.845 23.046 1.00 60.56 82 ASP A N 1
ATOM 613 C CA . ASP A 1 82 ? -14.203 8.818 23.906 1.00 60.56 82 ASP A CA 1
ATOM 614 C C . ASP A 1 82 ? -13.377 10.101 23.868 1.00 60.56 82 ASP A C 1
ATOM 616 O O . ASP A 1 82 ? -12.163 10.088 24.093 1.00 60.56 82 ASP A O 1
ATOM 620 N N . ARG A 1 83 ? -14.064 11.219 23.616 1.00 57.94 83 ARG A N 1
ATOM 621 C CA . ARG A 1 83 ? -13.521 12.578 23.438 1.00 57.94 83 ARG A CA 1
ATOM 622 C C . ARG A 1 83 ? -12.594 13.051 24.576 1.00 57.94 83 ARG A C 1
ATOM 624 O O . ARG A 1 83 ? -11.905 14.047 24.413 1.00 57.94 83 ARG A O 1
ATOM 631 N N . ASN A 1 84 ? -12.554 12.328 25.700 1.00 59.41 84 ASN A N 1
ATOM 632 C CA . ASN A 1 84 ? -11.785 12.645 26.904 1.00 59.41 84 ASN A CA 1
ATOM 633 C C . ASN A 1 84 ? -10.523 11.783 27.129 1.00 59.41 84 ASN A C 1
ATOM 635 O O . ASN A 1 84 ? -9.890 11.890 28.178 1.00 59.41 84 ASN A O 1
ATOM 639 N N . ARG A 1 85 ? -10.141 10.903 26.191 1.00 65.06 85 ARG A N 1
ATOM 640 C CA . ARG A 1 85 ? -9.021 9.964 26.388 1.00 65.06 85 ARG A CA 1
ATOM 641 C C . ARG A 1 85 ? -7.813 10.315 25.519 1.00 65.06 85 ARG A C 1
ATOM 643 O O . ARG A 1 85 ? -7.551 9.666 24.513 1.00 65.06 85 ARG A O 1
ATOM 650 N N . TRP A 1 86 ? -7.014 11.282 25.970 1.00 67.06 86 TRP A N 1
ATOM 651 C CA . TRP A 1 86 ? -5.687 11.606 25.411 1.00 67.06 86 TRP A CA 1
ATOM 652 C C . TRP A 1 86 ? -4.758 10.385 25.281 1.00 67.06 86 TRP A C 1
ATOM 654 O O . TRP A 1 86 ? -3.928 10.321 24.380 1.00 67.06 86 TRP A O 1
ATOM 664 N N . GLN A 1 87 ? -4.947 9.369 26.125 1.00 68.75 87 GLN A N 1
ATOM 665 C CA . GLN A 1 87 ? -4.235 8.091 26.032 1.00 68.75 87 GLN A CA 1
ATOM 666 C C . GLN A 1 87 ? -4.529 7.340 24.722 1.00 68.75 87 GLN A C 1
ATOM 668 O O . GLN A 1 87 ? -3.631 6.725 24.156 1.00 68.75 87 GLN A O 1
ATOM 673 N N . ALA A 1 88 ? -5.758 7.424 24.197 1.00 67.00 88 ALA A N 1
ATOM 674 C CA . ALA A 1 88 ? -6.102 6.834 22.906 1.00 67.00 88 ALA A CA 1
ATOM 675 C C . ALA A 1 88 ? -5.358 7.537 21.764 1.00 67.00 88 ALA A C 1
ATOM 677 O O . ALA A 1 88 ? -4.828 6.866 20.882 1.00 67.00 88 ALA A O 1
ATOM 678 N N . LEU A 1 89 ? -5.257 8.870 21.811 1.00 69.12 89 LEU A N 1
ATOM 679 C CA . LEU A 1 89 ? -4.474 9.648 20.849 1.00 69.12 89 LEU A CA 1
ATOM 680 C C . LEU A 1 89 ? -2.995 9.242 20.890 1.00 69.12 89 LEU A C 1
ATOM 682 O O . LEU A 1 89 ? -2.418 8.973 19.843 1.00 69.12 89 LEU A O 1
ATOM 686 N N . ALA A 1 90 ? -2.407 9.123 22.084 1.00 72.69 90 ALA A N 1
ATOM 687 C CA . ALA A 1 90 ? -1.016 8.703 22.247 1.00 72.69 90 ALA A CA 1
ATOM 688 C C . ALA A 1 90 ? -0.750 7.317 21.637 1.00 72.69 90 ALA A C 1
ATOM 690 O O . ALA A 1 90 ? 0.245 7.136 20.942 1.00 72.69 90 ALA A O 1
ATOM 691 N N . ILE A 1 91 ? -1.665 6.360 21.825 1.00 72.00 91 ILE A N 1
ATOM 692 C CA . ILE A 1 91 ? -1.564 5.021 21.229 1.00 72.00 91 ILE A CA 1
ATOM 693 C C . ILE A 1 91 ? -1.641 5.083 19.695 1.00 72.00 91 ILE A C 1
ATOM 695 O O . ILE A 1 91 ? -0.880 4.393 19.023 1.00 72.00 91 ILE A O 1
ATOM 699 N N . HIS A 1 92 ? -2.514 5.918 19.126 1.00 68.06 92 HIS A N 1
ATOM 700 C CA . HIS A 1 92 ? -2.623 6.066 17.669 1.00 68.06 92 HIS A CA 1
ATOM 701 C C . HIS A 1 92 ? -1.408 6.775 17.067 1.00 68.06 92 HIS A C 1
ATOM 703 O O . HIS A 1 92 ? -0.918 6.354 16.024 1.00 68.06 92 HIS A O 1
ATOM 709 N N . VAL A 1 93 ? -0.890 7.808 17.735 1.00 71.44 93 VAL A N 1
ATOM 710 C CA . VAL A 1 93 ? 0.343 8.498 17.332 1.00 71.44 93 VAL A CA 1
ATOM 711 C C . VAL A 1 93 ? 1.535 7.547 17.415 1.00 71.44 93 VAL A C 1
ATOM 713 O O . VAL A 1 93 ? 2.334 7.495 16.487 1.00 71.44 93 VAL A O 1
ATOM 716 N N . PHE A 1 94 ? 1.628 6.746 18.478 1.00 76.50 94 PHE A N 1
ATOM 717 C CA . PHE A 1 94 ? 2.667 5.730 18.618 1.00 76.50 94 PHE A CA 1
ATOM 718 C C . PHE A 1 94 ? 2.562 4.658 17.528 1.00 76.50 94 PHE A C 1
ATOM 720 O O . PHE A 1 94 ? 3.558 4.345 16.883 1.00 76.50 94 PHE A O 1
ATOM 727 N N . ALA A 1 95 ? 1.359 4.145 17.256 1.00 74.75 95 ALA A N 1
ATOM 728 C CA . ALA A 1 95 ? 1.134 3.195 16.171 1.00 74.75 95 ALA A CA 1
ATOM 729 C C . ALA A 1 95 ? 1.513 3.795 14.805 1.00 74.75 95 ALA A C 1
ATOM 731 O O . ALA A 1 95 ? 2.226 3.154 14.038 1.00 74.75 95 ALA A O 1
ATOM 732 N N . ALA A 1 96 ? 1.115 5.040 14.525 1.00 70.69 96 ALA A N 1
ATOM 733 C CA . ALA A 1 96 ? 1.501 5.759 13.312 1.00 70.69 96 ALA A CA 1
ATOM 734 C C . ALA A 1 96 ? 3.024 5.955 13.211 1.00 70.69 96 ALA A C 1
ATOM 736 O O . ALA A 1 96 ? 3.588 5.781 12.133 1.00 70.69 96 ALA A O 1
ATOM 737 N N . ALA A 1 97 ? 3.703 6.252 14.323 1.00 70.00 97 ALA A N 1
ATOM 738 C CA . ALA A 1 97 ? 5.156 6.378 14.373 1.00 70.00 97 ALA A CA 1
ATOM 739 C C . ALA A 1 97 ? 5.855 5.035 14.109 1.00 70.00 97 ALA A C 1
ATOM 741 O O . ALA A 1 97 ? 6.770 4.977 13.291 1.00 70.00 97 ALA A O 1
ATOM 742 N N . CYS A 1 98 ? 5.398 3.943 14.731 1.00 77.12 98 CYS A N 1
ATOM 743 C CA . CYS A 1 98 ? 5.890 2.597 14.436 1.00 77.12 98 CYS A CA 1
ATOM 744 C C . CYS A 1 98 ? 5.675 2.234 12.962 1.00 77.12 98 CYS A C 1
ATOM 746 O O . CYS A 1 98 ? 6.587 1.701 12.333 1.00 77.12 98 CYS A O 1
ATOM 748 N N . PHE A 1 99 ? 4.512 2.570 12.392 1.00 73.69 99 PHE A N 1
ATOM 749 C CA . PHE A 1 99 ? 4.237 2.343 10.975 1.00 73.69 99 PHE A CA 1
ATOM 750 C C . PHE A 1 99 ? 5.163 3.129 10.065 1.00 73.69 99 PHE A C 1
ATOM 752 O O . PHE A 1 99 ? 5.749 2.536 9.164 1.00 73.69 99 PHE A O 1
ATOM 759 N N . ALA A 1 100 ? 5.351 4.421 10.326 1.00 71.00 100 ALA A N 1
ATOM 760 C CA . ALA A 1 100 ? 6.298 5.243 9.585 1.00 71.00 100 ALA A CA 1
ATOM 761 C C . ALA A 1 100 ? 7.721 4.672 9.673 1.00 71.00 100 ALA A C 1
ATOM 763 O O . ALA A 1 100 ? 8.416 4.602 8.665 1.00 71.00 100 ALA A O 1
ATOM 764 N N . CYS A 1 101 ? 8.134 4.201 10.853 1.00 76.75 101 CYS A N 1
ATOM 765 C CA . CYS A 1 101 ? 9.453 3.612 11.061 1.00 76.75 101 CYS A CA 1
ATOM 766 C C . CYS A 1 101 ? 9.646 2.333 10.231 1.00 76.75 101 CYS A C 1
ATOM 768 O O . CYS A 1 101 ? 10.656 2.200 9.545 1.00 76.75 101 CYS A O 1
ATOM 770 N N . ILE A 1 102 ? 8.660 1.425 10.227 1.00 78.12 102 ILE A N 1
ATOM 771 C CA . ILE A 1 102 ? 8.687 0.210 9.394 1.00 78.12 102 ILE A CA 1
ATOM 772 C C . ILE A 1 102 ? 8.754 0.581 7.909 1.00 78.12 102 ILE A C 1
ATOM 774 O O . ILE A 1 102 ? 9.585 0.040 7.191 1.00 78.12 102 ILE A O 1
ATOM 778 N N . LEU A 1 103 ? 7.940 1.540 7.462 1.00 72.94 103 LEU A N 1
ATOM 779 C CA . LEU A 1 103 ? 7.919 2.016 6.074 1.00 72.94 103 LEU A CA 1
ATOM 780 C C . LEU A 1 103 ? 9.280 2.573 5.637 1.00 72.94 103 LEU A C 1
ATOM 782 O O . LEU A 1 103 ? 9.783 2.223 4.571 1.00 72.94 103 LEU A O 1
ATOM 786 N N . LEU A 1 104 ? 9.899 3.403 6.480 1.00 72.75 104 LEU A N 1
ATOM 787 C CA . LEU A 1 104 ? 11.226 3.964 6.231 1.00 72.75 104 LEU A CA 1
ATOM 788 C C . LEU A 1 104 ? 12.309 2.883 6.226 1.00 72.75 104 LEU A C 1
ATOM 790 O O . LEU A 1 104 ? 13.208 2.926 5.385 1.00 72.75 104 LEU A O 1
ATOM 794 N N . LEU A 1 105 ? 12.222 1.903 7.127 1.00 75.19 105 LEU A N 1
ATOM 795 C CA . LEU A 1 105 ? 13.155 0.781 7.176 1.00 75.19 105 LEU A CA 1
ATOM 796 C C . LEU A 1 105 ? 13.036 -0.079 5.912 1.00 75.19 105 LEU A C 1
ATOM 798 O O . LEU A 1 105 ? 14.046 -0.367 5.276 1.00 75.19 105 LEU A O 1
ATOM 802 N N . SER A 1 106 ? 11.813 -0.425 5.504 1.00 72.56 106 SER A N 1
ATOM 803 C CA . SER A 1 106 ? 11.537 -1.164 4.269 1.00 72.56 106 SER A CA 1
ATOM 804 C C . SER A 1 106 ? 12.053 -0.414 3.044 1.00 72.56 106 SER A C 1
ATOM 806 O O . SER A 1 106 ? 12.749 -1.006 2.223 1.00 72.56 106 SER A O 1
ATOM 808 N N . ALA A 1 107 ? 11.799 0.894 2.952 1.00 69.94 107 ALA A N 1
ATOM 809 C CA . ALA A 1 107 ? 12.319 1.730 1.873 1.00 69.94 107 ALA A CA 1
ATOM 810 C C . ALA A 1 107 ? 13.857 1.776 1.864 1.00 69.94 107 ALA A C 1
ATOM 812 O O . ALA A 1 107 ? 14.470 1.706 0.802 1.00 69.94 107 ALA A O 1
ATOM 813 N N . SER A 1 108 ? 14.489 1.847 3.039 1.00 73.88 108 SER A N 1
ATOM 814 C CA . SER A 1 108 ? 15.951 1.854 3.171 1.00 73.88 108 SER A CA 1
ATOM 815 C C . SER A 1 108 ? 16.567 0.523 2.739 1.00 73.88 108 SER A C 1
ATOM 817 O O . SER A 1 108 ? 17.541 0.516 1.991 1.00 73.88 108 SER A O 1
ATOM 819 N N . ILE A 1 109 ? 15.969 -0.602 3.146 1.00 74.25 109 ILE A N 1
ATOM 820 C CA . ILE A 1 109 ? 16.392 -1.946 2.731 1.00 74.25 109 ILE A CA 1
ATOM 821 C C . ILE A 1 109 ? 16.253 -2.101 1.215 1.00 74.25 109 ILE A C 1
ATOM 823 O O . ILE A 1 109 ? 17.184 -2.577 0.568 1.00 74.25 109 ILE A O 1
ATOM 827 N N . LEU A 1 110 ? 15.133 -1.656 0.633 1.00 68.44 110 LEU A N 1
ATOM 828 C CA . LEU A 1 110 ? 14.925 -1.712 -0.815 1.00 68.44 110 LEU A CA 1
ATOM 829 C C . LEU A 1 110 ? 15.965 -0.869 -1.562 1.00 68.44 110 LEU A C 1
ATOM 831 O O . LEU A 1 110 ? 16.508 -1.301 -2.574 1.00 68.44 110 LEU A O 1
ATOM 835 N N . ARG A 1 111 ? 16.275 0.324 -1.046 1.00 70.06 111 ARG A N 1
ATOM 836 C CA . ARG A 1 111 ? 17.257 1.231 -1.645 1.00 70.06 111 ARG A CA 1
ATOM 837 C C . ARG A 1 111 ? 18.659 0.620 -1.668 1.00 70.06 111 ARG A C 1
ATOM 839 O O . ARG A 1 111 ? 19.303 0.616 -2.712 1.00 70.06 111 ARG A O 1
ATOM 846 N N . VAL A 1 112 ? 19.084 0.031 -0.548 1.00 73.44 112 VAL A N 1
ATOM 847 C CA . VAL A 1 112 ? 20.378 -0.661 -0.431 1.00 73.44 112 VAL A CA 1
ATOM 848 C C . VAL A 1 112 ? 20.415 -1.925 -1.295 1.00 73.44 112 VAL A C 1
ATOM 850 O O . VAL A 1 112 ? 21.403 -2.162 -1.983 1.00 73.44 112 VAL A O 1
ATOM 853 N N . GLY A 1 113 ? 19.339 -2.718 -1.304 1.00 65.50 113 GLY A N 1
ATOM 854 C CA . GLY A 1 113 ? 19.270 -3.974 -2.056 1.00 65.50 113 GLY A CA 1
ATOM 855 C C . GLY A 1 113 ? 19.221 -3.799 -3.577 1.00 65.50 113 GLY A C 1
ATOM 856 O O . GLY A 1 113 ? 19.724 -4.652 -4.302 1.00 65.50 113 GLY A O 1
ATOM 857 N N . VAL A 1 114 ? 18.650 -2.695 -4.069 1.00 62.38 114 VAL A N 1
ATOM 858 C CA . VAL A 1 114 ? 18.499 -2.410 -5.511 1.00 62.38 114 VAL A CA 1
ATOM 859 C C . VAL A 1 114 ? 19.657 -1.555 -6.062 1.00 62.38 114 VAL A C 1
ATOM 861 O O . VAL A 1 114 ? 19.726 -1.311 -7.265 1.00 62.38 114 VAL A O 1
ATOM 864 N N . GLY A 1 115 ? 20.600 -1.119 -5.218 1.00 56.19 115 GLY A N 1
ATOM 865 C CA . GLY A 1 115 ? 21.741 -0.299 -5.646 1.00 56.19 115 GLY A CA 1
ATOM 866 C C . GLY A 1 115 ? 21.331 1.099 -6.126 1.00 56.19 115 GLY A C 1
ATOM 867 O O . GLY A 1 115 ? 21.839 1.582 -7.140 1.00 56.19 115 GLY A O 1
ATOM 868 N N . LEU A 1 116 ? 20.366 1.713 -5.433 1.00 49.75 116 LEU A N 1
ATOM 869 C CA . LEU A 1 116 ? 19.851 3.063 -5.695 1.00 49.75 116 LEU A CA 1
ATOM 870 C C . LEU A 1 116 ? 20.493 4.142 -4.821 1.00 49.75 116 LEU A C 1
ATOM 872 O O . LEU A 1 116 ? 20.657 3.911 -3.604 1.00 49.75 116 LEU A O 1
#

pLDDT: mean 77.43, std 10.68, range [49.75, 95.25]

Foldseek 3Di:
DDDDDPDDPPPPPPDPVNVLVVLVVVLLVQLLVQLVCVQVVCVVVVRHDDSVVSSVVSNLLSVVVSVVVVVVVVLCVVDPPDVPCVVSVVVVVVVVVVVVVVNVVSVVCCCVVVVD